Protein AF-A0A0R2B1W2-F1 (afdb_monomer_lite)

Organism: NCBI:txid1423727

Secondary structure (DSSP, 8-state):
---HHHHHHHHHHHHHHHHHHHHHHHHHHHHHHHHHHHHHHHHHHHHHHHHHHHHHS---HHHHHHHHHTTT-TTS-HHHHHHHHHHHHHHHHHHHHTT-HHHHHHHHHHHHHHHHHHHHHTT--HHHHHHHHHHHHTT--EEEETTEEEETT-

pLDDT: mean 89.39, std 12.2, range [46.53, 98.62]

Foldseek 3Di:
DDDPVVVVVVVVVVVVVVVVVVVVVVVVVVVVVVVVVVVVVVVVVVVVVVVVVVVVPPPCLVVLVVVCVVVVLLQDDLVVLVVVLVVLVVQLVVCVVVVPVVSVVVSVVSNVSSQSSSCSNVVHHVVVVVVVVCVVVVPFDADQDPNDTDGPDD

Sequence (154 aa):
MTDPENDWAYQDMSEKIDRITDERNDALNRLDDVHAELIDTRLENDHLKTKLEMSSVINVTPAIKAWAINRKLDTADPSRQLNKLTEEVGELAEGFNKKKPDQIKDSLGDMYVVMTIFAMQLGLDIEDCISVAYEVIKDREGEMVDGAFGKMGD

Radius of gyration: 34.04 Å; chains: 1; bounding box: 59×50×103 Å

Structure (mmCIF, N/CA/C/O backbone):
data_AF-A0A0R2B1W2-F1
#
_entry.id   AF-A0A0R2B1W2-F1
#
loop_
_atom_site.group_PDB
_atom_site.id
_atom_site.type_symbol
_atom_site.label_atom_id
_atom_site.label_alt_id
_atom_site.label_comp_id
_atom_site.label_asym_id
_atom_site.label_entity_id
_atom_site.label_seq_id
_atom_site.pdbx_PDB_ins_code
_atom_site.Cartn_x
_atom_site.Cartn_y
_atom_site.Cartn_z
_atom_site.occupancy
_atom_site.B_iso_or_equiv
_atom_site.auth_seq_id
_atom_site.auth_comp_id
_atom_site.auth_asym_id
_atom_site.auth_atom_id
_atom_site.pdbx_PDB_model_num
ATOM 1 N N . MET A 1 1 ? 25.656 26.244 -85.118 1.00 50.66 1 MET A N 1
ATOM 2 C CA . MET A 1 1 ? 26.943 26.220 -84.400 1.00 50.66 1 MET A CA 1
ATOM 3 C C . MET A 1 1 ? 26.721 27.093 -83.181 1.00 50.66 1 MET A C 1
ATOM 5 O O . MET A 1 1 ? 26.434 28.267 -83.368 1.00 50.66 1 MET A O 1
ATOM 9 N N . THR A 1 2 ? 26.606 26.504 -81.992 1.00 60.09 2 THR A N 1
ATOM 10 C CA . THR A 1 2 ? 26.389 27.257 -80.748 1.00 60.09 2 THR A CA 1
ATOM 11 C C . THR A 1 2 ? 27.647 28.058 -80.423 1.00 60.09 2 THR A C 1
ATOM 13 O O . THR A 1 2 ? 28.752 27.592 -80.693 1.00 60.09 2 THR A O 1
ATOM 16 N N . ASP A 1 3 ? 27.463 29.280 -79.929 1.00 59.56 3 ASP A N 1
ATOM 17 C CA . ASP A 1 3 ? 28.549 30.187 -79.559 1.00 59.56 3 ASP A CA 1
ATOM 18 C C . ASP A 1 3 ? 29.368 29.580 -78.399 1.00 59.56 3 ASP A C 1
ATOM 20 O O . ASP A 1 3 ? 28.787 29.334 -77.335 1.00 59.56 3 ASP A O 1
ATOM 24 N N . PRO A 1 4 ? 30.677 29.313 -78.581 1.00 62.03 4 PRO A N 1
ATOM 25 C CA . PRO A 1 4 ? 31.542 28.768 -77.537 1.00 62.03 4 PRO A CA 1
ATOM 26 C C . PRO A 1 4 ? 31.572 29.625 -76.267 1.00 62.03 4 PRO A C 1
ATOM 28 O O . PRO A 1 4 ? 31.814 29.087 -75.189 1.00 62.03 4 PRO A O 1
ATOM 31 N N . GLU A 1 5 ? 31.304 30.935 -76.370 1.00 60.09 5 GLU A N 1
ATOM 32 C CA . GLU A 1 5 ? 31.254 31.826 -75.208 1.00 60.09 5 GLU A CA 1
ATOM 33 C C . GLU A 1 5 ? 30.015 31.616 -74.319 1.00 60.09 5 GLU A C 1
ATOM 35 O O . GLU A 1 5 ? 30.025 31.967 -73.144 1.00 60.09 5 GLU A O 1
ATOM 40 N N . ASN A 1 6 ? 28.945 31.011 -74.835 1.00 60.62 6 ASN A N 1
ATOM 41 C CA . ASN A 1 6 ? 27.766 30.721 -74.019 1.00 60.62 6 ASN A CA 1
ATOM 42 C C . ASN A 1 6 ? 27.959 29.418 -73.221 1.00 60.62 6 ASN A C 1
ATOM 44 O O . ASN A 1 6 ? 27.513 29.315 -72.084 1.00 60.62 6 ASN A O 1
ATOM 48 N N . ASP A 1 7 ? 28.668 28.439 -73.790 1.00 68.00 7 ASP A N 1
ATOM 49 C CA . ASP A 1 7 ? 28.829 27.085 -73.236 1.00 68.00 7 ASP A CA 1
ATOM 50 C C . ASP A 1 7 ? 29.651 27.062 -71.930 1.00 68.00 7 ASP A C 1
ATOM 52 O O . ASP A 1 7 ? 29.269 26.401 -70.964 1.00 68.00 7 ASP A O 1
ATOM 56 N N . TRP A 1 8 ? 30.725 27.862 -71.837 1.00 71.44 8 TRP A N 1
ATOM 57 C CA . TRP A 1 8 ? 31.530 27.962 -70.606 1.00 71.44 8 TRP A CA 1
ATOM 58 C C . TRP A 1 8 ? 30.781 28.659 -69.465 1.00 71.44 8 TRP A C 1
ATOM 60 O O . TRP A 1 8 ? 30.937 28.283 -68.304 1.00 71.44 8 TRP A O 1
ATOM 70 N N . ALA A 1 9 ? 29.945 29.653 -69.780 1.00 74.44 9 ALA A N 1
ATOM 71 C CA . ALA A 1 9 ? 29.149 30.362 -68.784 1.00 74.44 9 ALA A CA 1
ATOM 72 C C . ALA A 1 9 ? 28.05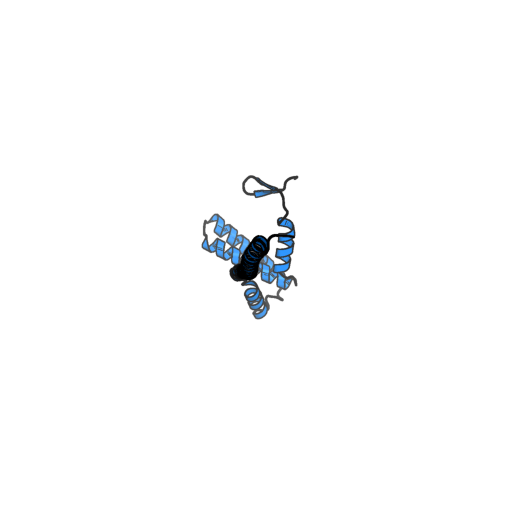3 29.454 -68.198 1.00 74.44 9 ALA A C 1
ATOM 74 O O . ALA A 1 9 ? 27.782 29.509 -66.997 1.00 74.44 9 ALA A O 1
ATOM 75 N N . TYR A 1 10 ? 27.461 28.574 -69.019 1.00 77.62 10 TYR A N 1
ATOM 76 C CA . TYR A 1 10 ? 26.548 27.533 -68.540 1.00 77.62 10 TYR A CA 1
ATOM 77 C C . TYR A 1 10 ? 27.262 26.484 -67.677 1.00 77.62 10 TYR A C 1
ATOM 79 O O . TYR A 1 10 ? 26.710 26.090 -66.650 1.00 77.62 10 TYR A O 1
ATOM 87 N N . GLN A 1 11 ? 28.478 26.066 -68.041 1.00 80.00 11 GLN A N 1
ATOM 88 C CA . GLN A 1 11 ? 29.271 25.123 -67.240 1.00 80.00 11 GLN A CA 1
ATOM 89 C C . GLN A 1 11 ? 29.660 25.707 -65.871 1.00 80.00 11 GLN A C 1
ATOM 91 O O . GLN A 1 11 ? 29.395 25.071 -64.854 1.00 80.00 11 GLN A O 1
ATOM 96 N N . ASP A 1 12 ? 30.171 26.943 -65.816 1.00 86.56 12 ASP A N 1
ATOM 97 C CA . ASP A 1 12 ? 30.508 27.631 -64.554 1.00 86.56 12 ASP A CA 1
ATOM 98 C C . ASP A 1 12 ? 29.274 27.830 -63.654 1.00 86.56 12 ASP A C 1
ATOM 100 O O . ASP A 1 12 ? 29.340 27.675 -62.431 1.00 86.56 12 ASP A O 1
ATOM 104 N N . MET A 1 13 ? 28.114 28.137 -64.245 1.00 88.69 13 MET A N 1
ATOM 105 C CA . MET A 1 13 ? 26.862 28.235 -63.492 1.00 88.69 13 MET A CA 1
ATOM 106 C C . MET A 1 13 ? 26.403 26.870 -62.960 1.00 88.69 13 MET A C 1
ATOM 108 O O . MET A 1 13 ? 25.957 26.788 -61.816 1.00 88.69 13 MET A O 1
ATOM 112 N N . SER A 1 14 ? 26.528 25.805 -63.759 1.00 87.94 14 SER A N 1
ATOM 113 C CA . SER A 1 14 ? 26.194 24.439 -63.341 1.00 87.94 14 SER A CA 1
ATOM 114 C C . SER A 1 14 ? 27.058 23.993 -62.162 1.00 87.94 14 SER A C 1
ATOM 116 O O . SER A 1 14 ? 26.517 23.556 -61.152 1.00 87.94 14 SER A O 1
ATOM 118 N N . GLU A 1 15 ? 28.376 24.206 -62.223 1.00 92.19 15 GLU A N 1
ATOM 119 C CA . GLU A 1 15 ? 29.295 23.863 -61.127 1.00 92.19 15 GLU A CA 1
ATOM 120 C C . GLU A 1 15 ? 28.969 24.620 -59.829 1.00 92.19 15 GLU A C 1
ATOM 122 O O . GLU A 1 15 ? 29.060 24.068 -58.729 1.00 92.19 15 GLU A O 1
ATOM 127 N N . LYS A 1 16 ? 28.543 25.888 -59.927 1.00 93.81 16 LYS A N 1
ATOM 128 C CA . LYS A 1 16 ? 28.079 26.660 -58.761 1.00 93.81 16 LYS A CA 1
ATOM 129 C C . LYS A 1 16 ? 26.800 26.081 -58.159 1.00 93.81 16 LYS A C 1
ATOM 131 O O . LYS A 1 16 ? 26.689 26.047 -56.934 1.00 93.81 16 LYS A O 1
ATOM 136 N N . ILE A 1 17 ? 25.849 25.649 -58.989 1.00 92.50 17 ILE A N 1
ATOM 137 C CA . ILE A 1 17 ? 24.600 25.016 -58.538 1.00 92.50 17 ILE A CA 1
ATOM 138 C C . ILE A 1 17 ? 24.889 23.675 -57.862 1.00 92.50 17 ILE A C 1
ATOM 140 O O . ILE A 1 17 ? 24.325 23.413 -56.798 1.00 92.50 17 ILE A O 1
ATOM 144 N N . ASP A 1 18 ? 25.779 22.864 -58.431 1.00 94.12 18 ASP A N 1
ATOM 145 C CA . ASP A 1 18 ? 26.167 21.572 -57.862 1.00 94.12 18 ASP A CA 1
ATOM 146 C C . ASP A 1 18 ? 26.823 21.766 -56.493 1.00 94.12 18 ASP A C 1
ATOM 148 O O . ASP A 1 18 ? 26.372 21.178 -55.513 1.00 94.12 18 ASP A O 1
ATOM 152 N N . ARG A 1 19 ? 27.768 22.710 -56.368 1.00 94.69 19 ARG A N 1
ATOM 153 C CA . ARG A 1 19 ? 28.390 23.030 -55.073 1.00 94.69 19 ARG A CA 1
ATOM 154 C C . ARG A 1 19 ? 27.370 23.476 -54.022 1.00 94.69 19 ARG A C 1
ATOM 156 O O . ARG A 1 19 ? 27.428 23.021 -52.886 1.00 94.69 19 ARG A O 1
ATOM 163 N N . ILE A 1 20 ? 26.426 24.347 -54.388 1.00 95.31 20 ILE A N 1
ATOM 164 C CA . ILE A 1 20 ? 25.354 24.784 -53.472 1.00 95.31 20 ILE A CA 1
ATOM 165 C C . ILE A 1 20 ? 24.464 23.599 -53.073 1.00 95.31 20 ILE A C 1
ATOM 167 O O . ILE A 1 20 ? 24.010 23.508 -51.932 1.00 95.31 20 ILE A O 1
ATOM 171 N N . THR A 1 21 ? 24.194 22.695 -54.011 1.00 94.38 21 THR A N 1
ATOM 172 C CA . THR A 1 21 ? 23.372 21.505 -53.779 1.00 94.38 21 THR A CA 1
ATOM 173 C C . THR A 1 21 ? 24.068 20.533 -52.831 1.00 94.38 21 THR A C 1
ATOM 175 O O . THR A 1 21 ? 23.421 20.031 -51.911 1.00 94.38 21 THR A O 1
ATOM 178 N N . ASP A 1 22 ? 25.372 20.330 -53.000 1.00 96.00 22 ASP A N 1
ATOM 179 C CA . ASP A 1 22 ? 26.200 19.505 -52.121 1.00 96.00 22 ASP A CA 1
ATOM 180 C C . ASP A 1 22 ? 26.286 20.107 -50.715 1.00 96.00 22 ASP A C 1
ATOM 182 O O . ASP A 1 22 ? 25.993 19.420 -49.740 1.00 96.00 22 ASP A O 1
ATOM 186 N N . GLU A 1 23 ? 26.560 21.412 -50.597 1.00 96.6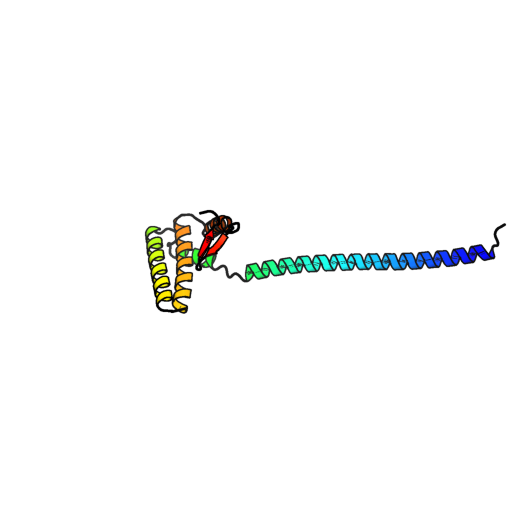9 23 GLU A N 1
ATOM 187 C CA . GLU A 1 23 ? 26.573 22.124 -49.310 1.00 96.69 23 GLU A CA 1
ATOM 188 C C . GLU A 1 23 ? 25.226 22.009 -48.578 1.00 96.69 23 GLU A C 1
ATOM 190 O O . GLU A 1 23 ? 25.182 21.790 -47.363 1.00 96.69 23 GLU A O 1
ATOM 195 N N . ARG A 1 24 ? 24.110 22.116 -49.312 1.00 97.06 24 ARG A N 1
ATOM 196 C CA . ARG A 1 24 ? 22.764 21.918 -48.761 1.00 97.06 24 ARG A CA 1
ATOM 197 C C . ARG A 1 24 ? 22.563 20.481 -48.282 1.00 97.06 24 ARG A C 1
ATOM 199 O O . ARG A 1 24 ? 22.009 20.287 -47.204 1.00 97.06 24 ARG A O 1
ATOM 206 N N . ASN A 1 25 ? 22.955 19.484 -49.074 1.00 95.69 25 ASN A N 1
ATOM 207 C CA . ASN A 1 25 ? 22.774 18.076 -48.717 1.00 95.69 25 ASN A CA 1
ATOM 208 C C . ASN A 1 25 ? 23.620 17.698 -47.493 1.00 95.69 25 ASN A C 1
ATOM 210 O O . ASN A 1 25 ? 23.114 17.044 -46.585 1.00 95.69 25 ASN A O 1
ATOM 214 N N . ASP A 1 26 ? 24.856 18.188 -47.411 1.00 96.75 26 ASP A N 1
ATOM 215 C CA . ASP A 1 26 ? 25.709 18.036 -46.231 1.00 96.75 26 ASP A CA 1
ATOM 216 C C . ASP A 1 26 ? 25.081 18.673 -44.987 1.00 96.75 26 ASP A C 1
ATOM 218 O O . ASP A 1 26 ? 25.113 18.092 -43.901 1.00 96.75 26 ASP A O 1
ATOM 222 N N . ALA A 1 27 ? 24.485 19.861 -45.130 1.00 95.94 27 ALA A N 1
ATOM 223 C CA . ALA A 1 27 ? 23.781 20.517 -44.034 1.00 95.94 27 ALA A CA 1
ATOM 224 C C . ALA A 1 27 ? 22.542 19.727 -43.579 1.00 95.94 27 ALA A C 1
ATOM 226 O O . ALA A 1 27 ? 22.291 19.646 -42.377 1.00 95.94 27 ALA A O 1
ATOM 227 N N . LEU A 1 28 ? 21.792 19.128 -44.511 1.00 94.94 28 LEU A N 1
ATOM 228 C CA . LEU A 1 28 ? 20.639 18.279 -44.197 1.00 94.94 28 LEU A CA 1
ATOM 229 C C . LEU A 1 28 ? 21.056 17.001 -43.464 1.00 94.94 28 LEU A C 1
ATOM 231 O O . LEU A 1 28 ? 20.475 16.699 -42.429 1.00 94.94 28 LEU A O 1
ATOM 235 N N . ASN A 1 29 ? 22.110 16.320 -43.918 1.00 95.38 29 ASN A N 1
ATOM 236 C CA . ASN A 1 29 ? 22.618 15.122 -43.242 1.00 95.38 29 ASN A CA 1
ATOM 237 C C . ASN A 1 29 ? 23.037 15.427 -41.796 1.00 95.38 29 ASN A C 1
ATOM 239 O O . ASN A 1 29 ? 22.673 14.706 -40.873 1.00 95.38 29 ASN A O 1
ATOM 243 N N . ARG A 1 30 ? 23.730 16.552 -41.575 1.00 96.56 30 ARG A N 1
ATOM 244 C CA . ARG A 1 30 ? 24.092 16.994 -40.216 1.00 96.56 30 ARG A CA 1
ATOM 245 C C . ARG A 1 30 ? 22.864 17.293 -39.356 1.00 96.56 30 ARG A C 1
ATOM 247 O O . ARG A 1 30 ? 22.902 17.070 -38.151 1.00 96.56 30 ARG A O 1
ATOM 254 N N . LEU A 1 31 ? 21.798 17.834 -39.948 1.00 95.12 31 LEU A N 1
ATOM 255 C CA . LEU A 1 31 ? 20.551 18.096 -39.231 1.00 95.12 31 LEU A CA 1
ATOM 256 C C . LEU A 1 31 ? 19.861 16.789 -38.822 1.00 95.12 31 LEU A C 1
ATOM 258 O O . LEU A 1 31 ? 19.370 16.703 -37.697 1.00 95.12 31 LEU A O 1
ATOM 262 N N . ASP A 1 32 ? 19.857 15.787 -39.700 1.00 95.25 32 ASP A N 1
ATOM 263 C CA . ASP A 1 32 ? 19.299 14.464 -39.414 1.00 95.25 32 ASP A CA 1
ATOM 264 C C . ASP A 1 32 ? 20.063 13.763 -38.281 1.00 95.25 32 ASP A C 1
ATOM 266 O O . ASP A 1 32 ? 19.435 13.227 -37.365 1.00 95.25 32 ASP A O 1
ATOM 270 N N . ASP A 1 33 ? 21.397 13.850 -38.278 1.00 95.50 33 ASP A N 1
ATOM 271 C CA . ASP A 1 33 ? 22.239 13.310 -37.202 1.00 95.50 33 ASP A CA 1
ATOM 272 C C . ASP A 1 33 ? 21.912 13.962 -35.847 1.00 95.50 33 ASP A C 1
ATOM 274 O O . ASP A 1 33 ? 21.681 13.272 -34.851 1.00 95.50 33 ASP A O 1
ATOM 278 N N . VAL A 1 34 ? 21.813 15.297 -35.811 1.00 95.62 34 VAL A N 1
ATOM 279 C CA . VAL A 1 34 ? 21.442 16.042 -34.593 1.00 95.62 34 VAL A CA 1
ATOM 280 C C . VAL A 1 34 ? 20.026 15.687 -34.137 1.00 95.62 34 VAL A C 1
ATOM 282 O O . VAL A 1 34 ? 19.760 15.581 -32.939 1.00 95.62 34 VAL A O 1
ATOM 285 N N . HIS A 1 35 ? 19.096 15.498 -35.073 1.00 95.88 35 HIS A N 1
ATOM 286 C CA . HIS A 1 35 ? 17.727 15.118 -34.744 1.00 95.88 35 HIS A CA 1
ATOM 287 C C . HIS A 1 35 ? 17.658 13.708 -34.144 1.00 95.88 35 HIS A C 1
ATOM 289 O O . HIS A 1 35 ? 16.931 13.498 -33.171 1.00 95.88 35 HIS A O 1
ATOM 295 N N . ALA A 1 36 ? 18.443 12.761 -34.663 1.00 93.44 36 ALA A N 1
ATOM 296 C CA . ALA A 1 36 ? 18.554 11.420 -34.098 1.00 93.44 36 ALA A CA 1
ATOM 297 C C . ALA A 1 36 ? 19.116 11.449 -32.665 1.00 93.44 36 ALA A C 1
ATOM 299 O O . ALA A 1 36 ? 18.540 10.826 -31.772 1.00 93.44 36 ALA A O 1
ATOM 300 N N . GLU A 1 37 ? 20.172 12.231 -32.422 1.00 95.56 37 GLU A N 1
ATOM 301 C CA . GLU A 1 37 ? 20.763 12.406 -31.087 1.00 95.56 37 GLU A CA 1
ATOM 302 C C . GLU A 1 37 ? 19.777 13.051 -30.094 1.00 95.56 37 GLU A C 1
ATOM 304 O O . GLU A 1 37 ? 19.667 12.626 -28.938 1.00 95.56 37 GLU A O 1
ATOM 309 N N . LEU A 1 38 ? 18.997 14.041 -30.544 1.00 93.31 38 LEU A N 1
ATOM 310 C CA . LEU A 1 38 ? 17.964 14.687 -29.730 1.00 93.31 38 LEU A CA 1
ATOM 311 C C . LEU A 1 38 ? 16.849 13.705 -29.334 1.00 93.31 38 LEU A C 1
ATOM 313 O O . LEU A 1 38 ? 16.377 13.736 -28.194 1.00 93.31 38 LEU A O 1
ATOM 317 N N . ILE A 1 39 ? 16.421 12.844 -30.263 1.00 93.31 39 ILE A N 1
ATOM 318 C CA . ILE A 1 39 ? 15.419 11.806 -29.993 1.00 93.31 39 ILE A CA 1
ATOM 319 C C . ILE A 1 39 ? 15.947 10.819 -28.951 1.00 93.31 39 ILE A C 1
ATOM 321 O O . ILE A 1 39 ? 15.245 10.555 -27.975 1.00 93.31 39 ILE A O 1
ATOM 325 N N . ASP A 1 40 ? 17.171 10.315 -29.119 1.00 93.38 40 ASP A N 1
ATOM 326 C CA . ASP A 1 40 ? 17.773 9.344 -28.196 1.00 93.38 40 ASP A CA 1
ATOM 327 C C . ASP A 1 40 ? 17.911 9.926 -26.782 1.00 93.38 40 ASP A C 1
ATOM 329 O O . ASP A 1 40 ? 17.411 9.365 -25.804 1.00 93.38 40 ASP A O 1
ATOM 333 N N . THR A 1 41 ? 18.434 11.152 -26.695 1.00 92.88 41 THR A N 1
ATOM 334 C CA . THR A 1 41 ? 18.527 11.907 -25.438 1.00 92.88 41 THR A CA 1
ATOM 335 C C . THR A 1 41 ? 17.158 12.072 -24.777 1.00 92.88 41 THR A C 1
ATOM 337 O O . THR A 1 41 ? 17.025 11.992 -23.552 1.00 92.88 41 THR A O 1
ATOM 340 N N . ARG A 1 42 ? 16.102 12.331 -25.557 1.00 93.56 42 ARG A N 1
ATOM 341 C CA . ARG A 1 42 ? 14.750 12.483 -25.013 1.00 93.56 42 ARG A CA 1
ATOM 342 C C . ARG A 1 42 ? 14.197 11.163 -24.480 1.00 93.56 42 ARG A C 1
ATOM 344 O O . ARG A 1 42 ? 13.620 11.165 -23.394 1.00 93.56 42 ARG A O 1
ATOM 351 N N . LEU A 1 43 ? 14.404 10.060 -25.197 1.00 91.88 43 LEU A N 1
ATOM 352 C CA . LEU A 1 43 ? 13.989 8.726 -24.759 1.00 91.88 43 LEU A CA 1
ATOM 353 C C . LEU A 1 43 ? 14.688 8.317 -23.458 1.00 91.88 43 LEU A C 1
ATOM 355 O O . LEU A 1 43 ? 14.036 7.816 -22.538 1.00 91.88 43 LEU A O 1
ATOM 359 N N . GLU A 1 44 ? 15.990 8.581 -23.342 1.00 92.94 44 GLU A N 1
ATOM 360 C CA . GLU A 1 44 ? 16.743 8.300 -22.120 1.00 92.94 44 GLU A CA 1
ATOM 361 C C . GLU A 1 44 ? 16.229 9.133 -20.936 1.00 92.94 44 GLU A C 1
ATOM 363 O O . GLU A 1 44 ? 15.987 8.598 -19.850 1.00 92.94 44 GLU A O 1
ATOM 368 N N . ASN A 1 45 ? 15.970 10.426 -21.149 1.00 89.88 45 ASN A N 1
ATOM 369 C CA . ASN A 1 45 ? 15.405 11.297 -20.118 1.00 89.88 45 ASN A CA 1
ATOM 370 C C . ASN A 1 45 ? 14.002 10.855 -19.668 1.00 89.88 45 ASN A C 1
ATOM 372 O O . ASN A 1 45 ? 13.722 10.862 -18.467 1.00 89.88 45 ASN A O 1
ATOM 376 N N . ASP A 1 46 ? 13.132 10.432 -20.590 1.00 91.25 46 ASP A N 1
ATOM 377 C CA . ASP A 1 46 ? 11.795 9.920 -20.257 1.00 91.25 46 ASP A CA 1
ATOM 378 C C . ASP A 1 46 ? 11.882 8.612 -19.443 1.00 91.25 46 ASP A C 1
ATOM 380 O O . ASP A 1 46 ? 11.149 8.425 -18.460 1.00 91.25 46 ASP A O 1
ATOM 384 N N . HIS A 1 47 ? 12.834 7.731 -19.775 1.00 85.00 47 HIS A N 1
ATOM 385 C CA . HIS A 1 47 ? 13.099 6.522 -18.994 1.00 85.00 47 HIS A CA 1
ATOM 386 C C . HIS A 1 47 ? 13.619 6.847 -17.586 1.00 85.00 47 HIS A C 1
ATOM 388 O O . HIS A 1 47 ? 13.124 6.300 -16.595 1.00 85.00 47 HIS A O 1
ATOM 394 N N . LEU A 1 48 ? 14.580 7.768 -17.474 1.00 82.44 48 LEU A N 1
ATOM 395 C CA . LEU A 1 48 ? 15.123 8.218 -16.192 1.00 82.44 48 LEU A CA 1
ATOM 396 C C . LEU A 1 48 ? 14.050 8.868 -15.321 1.00 82.44 48 LEU A C 1
ATOM 398 O O . LEU A 1 48 ? 14.006 8.600 -14.121 1.00 82.44 48 LEU A O 1
ATOM 402 N N . LYS A 1 49 ? 13.153 9.661 -15.913 1.00 81.50 49 LYS A N 1
ATOM 403 C CA . LYS A 1 49 ? 12.018 10.259 -15.207 1.00 81.50 49 LYS A CA 1
ATOM 404 C C . LYS A 1 49 ? 11.079 9.189 -14.652 1.00 81.50 49 LYS A C 1
ATOM 406 O O . LYS A 1 49 ? 10.769 9.218 -13.466 1.00 81.50 49 LYS A O 1
ATOM 411 N N . THR A 1 50 ? 10.711 8.203 -15.470 1.00 76.81 50 THR A N 1
ATOM 412 C CA . THR A 1 50 ? 9.869 7.071 -15.043 1.00 76.81 50 THR A CA 1
ATOM 413 C C . THR A 1 50 ? 10.529 6.283 -13.908 1.00 76.81 50 THR A C 1
ATOM 415 O O . THR A 1 50 ? 9.895 5.943 -12.910 1.00 76.81 50 THR A O 1
ATOM 418 N N . LYS A 1 51 ? 11.837 6.023 -14.019 1.00 76.81 51 LYS A N 1
ATOM 419 C CA . LYS A 1 51 ? 12.616 5.338 -12.982 1.00 76.81 51 LYS A CA 1
ATOM 420 C C . LYS A 1 51 ? 12.711 6.161 -11.698 1.00 76.81 51 LYS A C 1
ATOM 422 O O . LYS A 1 51 ? 12.630 5.588 -10.615 1.00 76.81 51 LYS A O 1
ATOM 427 N N . LEU A 1 52 ? 12.864 7.480 -11.807 1.00 71.50 52 LEU A N 1
ATOM 428 C CA . LEU A 1 52 ? 12.897 8.394 -10.669 1.00 71.50 52 LEU A CA 1
ATOM 429 C C . LEU A 1 52 ? 11.547 8.412 -9.947 1.00 71.50 52 LEU A C 1
ATOM 431 O O . LEU A 1 52 ? 11.524 8.255 -8.729 1.00 71.50 52 LEU A O 1
ATOM 435 N N . GLU A 1 53 ? 10.442 8.513 -10.685 1.00 74.00 53 GLU A N 1
ATOM 436 C CA . GLU A 1 53 ? 9.082 8.432 -10.139 1.00 74.00 53 GLU A CA 1
ATOM 437 C C . GLU A 1 53 ? 8.857 7.092 -9.421 1.00 74.00 53 GLU A C 1
ATOM 439 O O . GLU A 1 53 ? 8.449 7.085 -8.259 1.00 74.00 53 GLU A O 1
ATOM 444 N N . MET A 1 54 ? 9.252 5.972 -10.034 1.00 65.75 54 MET A N 1
ATOM 445 C CA . MET A 1 54 ? 9.193 4.641 -9.413 1.00 65.75 54 MET A CA 1
ATOM 446 C C . MET A 1 54 ? 10.079 4.527 -8.160 1.00 65.75 54 MET A C 1
ATOM 448 O O . MET A 1 54 ? 9.686 3.911 -7.175 1.00 65.75 54 MET A O 1
ATOM 452 N N . SER A 1 55 ? 11.268 5.138 -8.171 1.00 60.91 55 SER A N 1
ATOM 453 C CA . SER A 1 55 ? 12.193 5.136 -7.027 1.00 60.91 55 SER A CA 1
ATOM 454 C C . SER A 1 55 ? 11.766 6.070 -5.892 1.00 60.91 55 SER A C 1
ATOM 456 O O . SER A 1 55 ? 12.165 5.868 -4.747 1.00 60.91 55 SER A O 1
ATOM 458 N N . SER A 1 56 ? 10.960 7.091 -6.202 1.00 59.19 56 SER A N 1
ATOM 459 C CA . SER A 1 56 ? 10.438 8.047 -5.222 1.00 59.19 56 SER A CA 1
ATOM 460 C C . SER A 1 56 ? 9.372 7.426 -4.316 1.00 59.19 56 SER A C 1
ATOM 462 O O . SER A 1 56 ? 9.159 7.893 -3.196 1.00 59.19 56 SER A O 1
ATOM 464 N N . VAL A 1 57 ? 8.761 6.321 -4.757 1.00 59.81 57 VAL A N 1
ATOM 465 C CA . VAL A 1 57 ? 7.913 5.476 -3.922 1.00 59.81 57 VAL A CA 1
ATOM 466 C C . VAL A 1 57 ? 8.823 4.592 -3.074 1.00 59.81 57 VAL A C 1
ATOM 468 O O . VAL A 1 57 ? 9.341 3.575 -3.532 1.00 59.81 57 VAL A O 1
ATOM 471 N N . ILE A 1 58 ? 9.031 4.967 -1.810 1.00 64.06 58 ILE A N 1
ATOM 472 C CA . ILE A 1 58 ? 9.689 4.080 -0.846 1.00 64.06 58 ILE A CA 1
ATOM 473 C C . ILE A 1 58 ? 8.781 2.858 -0.650 1.00 64.06 58 ILE A C 1
ATOM 475 O O . ILE A 1 58 ? 7.820 2.900 0.117 1.00 64.06 58 ILE A O 1
ATOM 479 N N . ASN A 1 59 ? 9.088 1.758 -1.337 1.00 79.69 59 ASN A N 1
ATOM 480 C CA . ASN A 1 59 ? 8.399 0.492 -1.137 1.00 79.69 59 ASN A CA 1
ATOM 481 C C . ASN A 1 59 ? 8.959 -0.210 0.114 1.00 79.69 59 ASN A C 1
ATOM 483 O O . ASN A 1 59 ? 9.958 -0.928 0.054 1.00 79.69 59 ASN A O 1
ATOM 487 N N . VAL A 1 60 ? 8.324 0.027 1.265 1.00 90.81 60 VAL A N 1
ATOM 488 C CA . VAL A 1 60 ? 8.667 -0.614 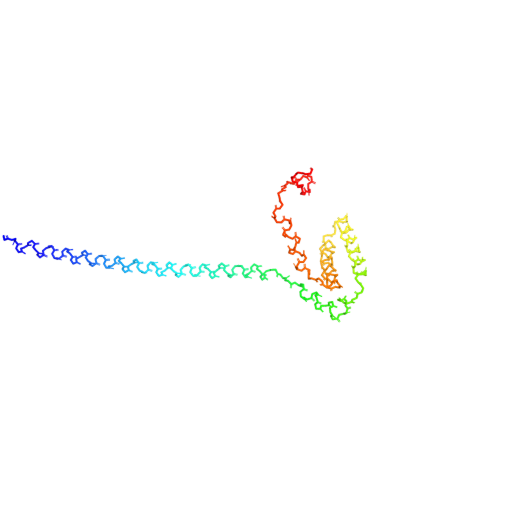2.550 1.00 90.81 60 VAL A CA 1
ATOM 489 C C . VAL A 1 60 ? 8.073 -2.018 2.708 1.00 90.81 60 VAL A C 1
ATOM 491 O O . VAL A 1 60 ? 8.406 -2.724 3.660 1.00 90.81 60 VAL A O 1
ATOM 494 N N . THR A 1 61 ? 7.225 -2.462 1.782 1.00 94.50 61 THR A N 1
ATOM 495 C CA . THR A 1 61 ? 6.494 -3.735 1.864 1.00 94.50 61 THR A CA 1
ATOM 496 C C . THR A 1 61 ? 7.412 -4.956 1.959 1.00 94.50 61 THR A C 1
ATOM 498 O O . THR A 1 61 ? 7.173 -5.795 2.831 1.00 94.50 61 THR A O 1
ATOM 501 N N . PRO A 1 62 ? 8.530 -5.052 1.206 1.00 95.69 62 PRO A N 1
ATOM 502 C CA . PRO A 1 62 ? 9.505 -6.124 1.403 1.00 95.69 62 PRO A CA 1
ATOM 503 C C . PRO A 1 62 ? 10.091 -6.159 2.822 1.00 95.69 62 PRO A C 1
ATOM 505 O O . PRO A 1 62 ? 10.314 -7.238 3.374 1.00 95.69 62 PRO A O 1
ATOM 508 N N . ALA A 1 63 ? 10.308 -4.995 3.443 1.00 96.31 63 ALA A N 1
ATOM 509 C CA . ALA A 1 63 ? 10.820 -4.913 4.809 1.00 96.31 63 ALA A CA 1
ATOM 510 C C . ALA A 1 63 ? 9.773 -5.371 5.839 1.00 96.31 63 ALA A C 1
ATOM 512 O O . ALA A 1 63 ? 10.124 -6.076 6.785 1.00 96.31 63 ALA A O 1
ATOM 513 N N . ILE A 1 64 ? 8.492 -5.045 5.628 1.00 97.38 64 ILE A N 1
ATOM 514 C CA . ILE A 1 64 ? 7.372 -5.540 6.447 1.00 97.38 64 ILE A CA 1
ATOM 515 C C . ILE A 1 64 ? 7.275 -7.069 6.346 1.00 97.38 64 ILE A C 1
ATOM 517 O O . ILE A 1 64 ? 7.260 -7.755 7.371 1.00 97.38 64 ILE A O 1
ATOM 521 N N . LYS A 1 65 ? 7.292 -7.612 5.119 1.00 97.81 65 LYS A N 1
ATOM 522 C CA . LYS A 1 65 ? 7.269 -9.061 4.859 1.00 97.81 65 LYS A CA 1
ATOM 523 C C . LYS A 1 65 ? 8.427 -9.765 5.583 1.00 97.81 65 LYS A C 1
ATOM 525 O O . LYS A 1 65 ? 8.213 -10.727 6.321 1.00 97.81 65 LYS A O 1
ATOM 530 N N . ALA A 1 66 ? 9.647 -9.237 5.463 1.00 98.00 66 ALA A N 1
ATOM 531 C CA . ALA A 1 66 ? 10.816 -9.770 6.165 1.00 98.00 66 ALA A CA 1
ATOM 532 C C . ALA A 1 66 ? 10.674 -9.696 7.699 1.00 98.00 66 ALA A C 1
ATOM 534 O O . ALA A 1 66 ? 11.007 -10.652 8.404 1.00 98.00 66 ALA A O 1
ATOM 535 N N . TRP A 1 67 ? 10.158 -8.585 8.235 1.00 98.19 67 TRP A N 1
ATOM 536 C CA . TRP A 1 67 ? 9.927 -8.411 9.671 1.00 98.19 67 TRP A CA 1
ATOM 537 C C . TRP A 1 67 ? 8.943 -9.447 10.233 1.00 98.19 67 TRP A C 1
ATOM 539 O O . TRP A 1 67 ? 9.186 -9.973 11.327 1.00 98.19 67 TRP A O 1
ATOM 549 N N . ALA A 1 68 ? 7.888 -9.768 9.476 1.00 98.25 68 ALA A N 1
ATOM 550 C CA . ALA A 1 68 ? 6.874 -10.755 9.835 1.00 98.25 68 ALA A CA 1
ATOM 551 C C . ALA A 1 68 ? 7.420 -12.192 9.811 1.00 98.25 68 ALA A C 1
ATOM 553 O O . ALA A 1 68 ? 7.249 -12.922 10.790 1.00 98.25 68 ALA A O 1
ATOM 554 N N . ILE A 1 69 ? 8.158 -12.565 8.756 1.00 98.31 69 ILE A N 1
ATOM 555 C CA . ILE A 1 69 ? 8.814 -13.883 8.624 1.00 98.31 69 ILE A CA 1
ATOM 556 C C . ILE A 1 69 ? 9.790 -14.127 9.777 1.00 98.31 69 ILE A C 1
ATOM 558 O O . ILE A 1 69 ? 9.788 -15.189 10.407 1.00 98.31 69 ILE A O 1
ATOM 562 N N . ASN A 1 70 ? 10.601 -13.118 10.106 1.00 98.50 70 ASN A N 1
ATOM 563 C CA . ASN A 1 70 ? 11.575 -13.200 11.196 1.00 98.50 70 ASN A CA 1
ATOM 564 C C . ASN A 1 70 ? 10.923 -13.455 12.565 1.00 98.50 70 ASN A C 1
ATOM 566 O O . ASN A 1 70 ? 11.588 -13.934 13.481 1.00 98.50 70 ASN A O 1
ATOM 570 N N . ARG A 1 71 ? 9.627 -13.157 12.708 1.00 98.00 71 ARG A N 1
ATOM 571 C CA . ARG A 1 71 ? 8.843 -13.341 13.937 1.00 98.00 71 ARG A CA 1
ATOM 572 C C . ARG A 1 71 ? 7.849 -14.496 13.863 1.00 98.00 71 ARG A C 1
ATOM 574 O O . ARG A 1 71 ? 7.101 -14.683 14.817 1.00 98.00 71 ARG A O 1
ATOM 581 N N . LYS A 1 72 ? 7.847 -15.269 12.769 1.00 97.62 72 LYS A N 1
ATOM 582 C CA . LYS A 1 72 ? 6.865 -16.337 12.510 1.00 97.62 72 LYS A CA 1
ATOM 583 C C . LYS A 1 72 ? 5.418 -15.845 12.537 1.00 97.62 72 LYS A C 1
ATOM 585 O O . LYS A 1 72 ? 4.504 -16.600 12.855 1.00 97.62 72 LYS A O 1
ATOM 590 N N . LEU A 1 73 ? 5.213 -14.566 12.229 1.00 97.19 73 LEU A N 1
ATOM 591 C CA . LEU A 1 73 ? 3.882 -13.979 12.176 1.00 97.19 73 LEU A CA 1
ATOM 592 C C . LEU A 1 73 ? 3.203 -14.281 10.836 1.00 97.19 73 LEU A C 1
ATOM 594 O O . LEU A 1 73 ? 1.990 -14.425 10.792 1.00 97.19 73 LEU A O 1
ATOM 598 N N . ASP A 1 74 ? 3.990 -14.475 9.779 1.00 97.50 74 ASP A N 1
ATOM 599 C CA . ASP A 1 74 ? 3.568 -14.903 8.441 1.00 97.50 74 ASP A CA 1
ATOM 600 C C . ASP A 1 74 ? 2.809 -16.241 8.419 1.00 97.50 74 ASP A C 1
ATOM 602 O O . ASP A 1 74 ? 2.014 -16.480 7.522 1.00 97.50 74 ASP A O 1
ATOM 606 N N . THR A 1 75 ? 3.036 -17.101 9.413 1.00 95.94 75 THR A N 1
ATOM 607 C CA . THR A 1 75 ? 2.418 -18.437 9.529 1.00 95.94 75 THR A CA 1
ATOM 608 C C . THR A 1 75 ? 1.496 -18.573 10.744 1.00 95.94 75 THR A C 1
ATOM 610 O O . THR A 1 75 ? 1.026 -19.670 11.052 1.00 95.94 75 THR A O 1
ATOM 613 N N . ALA A 1 76 ? 1.247 -17.475 11.462 1.00 96.31 76 ALA A N 1
ATOM 614 C CA . ALA A 1 76 ? 0.358 -17.458 12.617 1.00 96.31 76 ALA A CA 1
ATOM 615 C C . ALA A 1 76 ? -1.126 -17.500 12.206 1.00 96.31 76 ALA A C 1
ATOM 617 O O . ALA A 1 76 ? -1.469 -17.338 11.039 1.00 96.31 76 ALA A O 1
ATOM 618 N N . ASP A 1 77 ? -2.013 -17.701 13.187 1.00 96.81 77 ASP A N 1
ATOM 619 C CA . ASP A 1 77 ? -3.467 -17.697 12.984 1.00 96.81 77 ASP A CA 1
ATOM 620 C C . ASP A 1 77 ? -3.956 -16.341 12.421 1.00 96.81 77 ASP A C 1
ATOM 622 O O . ASP A 1 77 ? -3.877 -15.331 13.138 1.00 96.81 77 ASP A O 1
ATOM 626 N N . PRO A 1 78 ? -4.518 -16.313 11.194 1.00 97.19 78 PRO A N 1
ATOM 627 C CA . PRO A 1 78 ? -5.011 -15.090 10.562 1.00 97.19 78 PRO A CA 1
ATOM 628 C C . PRO A 1 78 ? -6.088 -14.364 11.374 1.00 97.19 78 PRO A C 1
ATOM 630 O O . PRO A 1 78 ? -6.211 -13.141 11.296 1.00 97.19 78 PRO A O 1
ATOM 633 N N . SER A 1 79 ? -6.850 -15.088 12.201 1.00 97.56 79 SER A N 1
ATOM 634 C CA . SER A 1 79 ? -7.931 -14.514 13.014 1.00 97.56 79 SER A CA 1
ATOM 635 C C . SER A 1 79 ? -7.415 -13.431 13.964 1.00 97.56 79 SER A C 1
ATOM 637 O O . SER A 1 79 ? -8.088 -12.432 14.214 1.00 97.56 79 SER A O 1
ATOM 639 N N . ARG A 1 80 ? -6.184 -13.587 14.470 1.00 96.50 80 ARG A N 1
ATOM 640 C CA . ARG A 1 80 ? -5.550 -12.589 15.344 1.00 96.50 80 ARG A CA 1
ATOM 641 C C . ARG A 1 80 ? -5.171 -11.324 14.590 1.00 96.50 80 ARG A C 1
ATOM 643 O O . ARG A 1 80 ? -5.314 -10.235 15.134 1.00 96.50 80 ARG A O 1
ATOM 650 N N . GLN A 1 81 ? -4.718 -11.462 13.349 1.00 97.31 81 GLN A N 1
ATOM 651 C CA . GLN A 1 81 ? -4.359 -10.324 12.511 1.00 97.31 81 GLN A CA 1
ATOM 652 C C . GLN A 1 81 ? -5.606 -9.544 12.076 1.00 97.31 81 GLN A C 1
ATOM 654 O O . GLN A 1 81 ? -5.577 -8.318 12.039 1.00 97.31 81 GLN A O 1
ATOM 659 N N . LEU A 1 82 ? -6.729 -10.236 11.849 1.00 96.56 82 LEU A N 1
ATOM 660 C CA . LEU A 1 82 ? -8.023 -9.598 11.597 1.00 96.56 82 LEU A CA 1
ATOM 661 C C . LEU A 1 82 ? -8.547 -8.827 12.823 1.00 96.56 82 LEU A C 1
ATOM 663 O O . LEU A 1 82 ? -9.041 -7.707 12.688 1.00 96.56 82 LEU A O 1
ATOM 667 N N . ASN A 1 83 ? -8.391 -9.385 14.029 1.00 98.19 83 ASN A N 1
ATOM 668 C CA . ASN A 1 83 ? -8.691 -8.654 15.265 1.00 98.19 83 ASN A CA 1
ATOM 669 C C . ASN A 1 83 ? -7.808 -7.408 15.391 1.00 98.19 83 ASN A C 1
ATOM 671 O O . ASN A 1 83 ? -8.321 -6.329 15.671 1.00 98.19 83 ASN A O 1
ATOM 675 N N . LYS A 1 84 ? -6.507 -7.538 15.096 1.00 97.75 84 LYS A N 1
ATOM 676 C CA . LYS A 1 84 ? -5.573 -6.410 15.107 1.00 97.75 84 LYS A CA 1
ATOM 677 C C . LYS A 1 84 ? -5.990 -5.320 14.118 1.00 97.75 84 LYS A C 1
ATOM 679 O O . LYS A 1 84 ? -6.008 -4.156 14.483 1.00 97.75 84 LYS A O 1
ATOM 684 N N . LEU A 1 85 ? -6.438 -5.686 12.915 1.00 98.12 85 LEU A N 1
ATOM 685 C CA . LEU A 1 85 ? -6.968 -4.723 11.942 1.00 98.12 85 LEU A CA 1
ATOM 686 C C . LEU A 1 85 ? -8.159 -3.935 12.499 1.00 98.12 85 LEU A C 1
ATOM 688 O O . LEU A 1 85 ? -8.272 -2.736 12.264 1.00 98.12 85 LEU A O 1
ATOM 692 N N . THR A 1 86 ? -9.032 -4.601 13.254 1.00 98.31 86 THR A N 1
ATOM 693 C CA . THR A 1 86 ? -10.181 -3.950 13.898 1.00 98.31 86 THR A CA 1
ATOM 694 C C . THR A 1 86 ? -9.735 -2.953 14.973 1.00 98.31 86 THR A C 1
ATOM 696 O O . THR A 1 86 ? -10.339 -1.888 15.094 1.00 98.31 86 THR A O 1
ATOM 699 N N . GLU A 1 87 ? -8.671 -3.262 15.722 1.00 98.31 87 GLU A N 1
ATOM 700 C CA . GLU A 1 87 ? -8.049 -2.323 16.667 1.00 98.31 87 GLU A CA 1
ATOM 701 C C . GLU A 1 87 ? -7.522 -1.079 15.938 1.00 98.31 87 GLU A C 1
ATOM 703 O O . GLU A 1 87 ? -7.907 0.030 16.306 1.00 98.31 87 GLU A O 1
ATOM 708 N N . GLU A 1 88 ? -6.750 -1.254 14.856 1.00 98.44 88 GLU A N 1
ATOM 709 C CA . GLU A 1 88 ? -6.172 -0.127 14.101 1.00 98.44 88 GLU A CA 1
ATOM 710 C C . GLU A 1 88 ? -7.244 0.781 13.480 1.00 98.44 88 GLU A C 1
ATOM 712 O O . GLU A 1 88 ? -7.124 2.007 13.480 1.00 98.44 88 GLU A O 1
ATOM 717 N N . VAL A 1 89 ? -8.349 0.199 13.001 1.00 98.50 89 VAL A N 1
ATOM 718 C CA . VAL A 1 89 ? -9.516 0.966 12.532 1.00 98.50 89 VAL A CA 1
ATOM 719 C C . VAL A 1 89 ? -10.132 1.785 13.672 1.00 98.50 89 VAL A C 1
ATOM 721 O O . VAL A 1 89 ? -10.547 2.929 13.464 1.00 98.50 89 VAL A O 1
ATOM 724 N N . GLY A 1 90 ? -10.193 1.221 14.880 1.00 98.44 90 GLY A N 1
ATOM 725 C CA . GLY A 1 90 ? -10.662 1.921 16.073 1.00 98.44 90 GLY A CA 1
ATOM 726 C C . GLY A 1 90 ? -9.765 3.101 16.451 1.00 98.44 90 GLY A C 1
ATOM 727 O O . GLY A 1 90 ? -10.273 4.190 16.731 1.00 98.44 90 GLY A O 1
ATOM 728 N N . GLU A 1 91 ? -8.445 2.915 16.402 1.00 98.50 91 GLU A N 1
ATOM 729 C CA . GLU A 1 91 ? -7.468 3.977 16.660 1.00 98.50 91 GLU A CA 1
ATOM 730 C C . GLU A 1 91 ? -7.528 5.085 15.604 1.00 98.50 91 GLU A C 1
ATOM 732 O O . GLU A 1 91 ? -7.519 6.269 15.954 1.00 98.50 91 GLU A O 1
ATOM 737 N N . LEU A 1 92 ? -7.705 4.724 14.329 1.00 98.62 92 LEU A N 1
ATOM 738 C CA . LEU A 1 92 ? -7.919 5.684 13.249 1.00 98.62 92 LEU A CA 1
ATOM 739 C C . LEU A 1 92 ? -9.182 6.522 13.492 1.00 98.62 92 LEU A C 1
ATOM 741 O O . LEU A 1 92 ? -9.148 7.753 13.392 1.00 98.62 92 LEU A O 1
ATOM 745 N N . ALA A 1 93 ? -10.295 5.870 13.841 1.00 98.50 93 ALA A N 1
ATOM 746 C CA . ALA A 1 93 ? -11.558 6.545 14.128 1.00 98.50 93 ALA A CA 1
ATOM 747 C C . ALA A 1 93 ? -11.440 7.484 15.340 1.00 98.50 93 ALA A C 1
ATOM 749 O O . ALA A 1 93 ? -11.939 8.613 15.310 1.00 98.50 93 ALA A O 1
ATOM 750 N N . GLU A 1 94 ? -10.758 7.055 16.404 1.00 98.44 94 GLU A N 1
ATOM 751 C CA . GLU A 1 94 ? -10.474 7.905 17.558 1.00 98.44 94 GLU A CA 1
ATOM 752 C C . GLU A 1 94 ? -9.604 9.110 17.169 1.00 98.44 94 GLU A C 1
ATOM 754 O O . GLU A 1 94 ? -9.947 10.249 17.509 1.00 98.44 94 GLU A O 1
ATOM 759 N N . GLY A 1 95 ? -8.502 8.871 16.451 1.00 98.38 95 GLY A N 1
ATOM 760 C CA . GLY A 1 95 ? -7.572 9.898 15.991 1.00 98.38 95 GLY A CA 1
ATOM 761 C C . GLY A 1 95 ? -8.269 10.960 15.143 1.00 98.38 95 GLY A C 1
ATOM 762 O O . GLY A 1 95 ? -8.092 12.159 15.380 1.00 98.38 95 GLY A O 1
ATOM 763 N N . PHE A 1 96 ? -9.140 10.533 14.226 1.00 97.88 96 PHE A N 1
ATOM 764 C CA . PHE A 1 96 ? -9.968 11.421 13.413 1.00 97.88 96 PHE A CA 1
ATOM 765 C C . PHE A 1 96 ? -10.933 12.253 14.266 1.00 97.88 96 PHE A C 1
ATOM 767 O O . PHE A 1 96 ? -10.901 13.486 14.220 1.00 97.88 96 PHE A O 1
ATOM 774 N N . ASN A 1 97 ? -11.733 11.602 15.117 1.00 98.31 97 ASN A N 1
ATOM 775 C CA . ASN A 1 97 ? -12.727 12.273 15.961 1.00 98.31 97 ASN A CA 1
ATOM 776 C C . ASN A 1 97 ? -12.098 13.277 16.939 1.00 98.31 97 ASN A C 1
ATOM 778 O O . ASN A 1 97 ? -12.691 14.313 17.245 1.00 98.31 97 ASN A O 1
ATOM 782 N N . LYS A 1 98 ? -10.881 12.995 17.420 1.00 98.12 98 LYS A N 1
ATOM 783 C CA . LYS A 1 98 ? -10.129 13.860 18.342 1.00 98.12 98 LYS A CA 1
ATOM 784 C C . LYS A 1 98 ? -9.173 14.831 17.638 1.00 98.12 98 LYS A C 1
ATOM 786 O O . LYS A 1 98 ? -8.460 15.552 18.333 1.00 98.12 98 LYS A O 1
ATOM 791 N N . LYS A 1 99 ? -9.168 14.887 16.298 1.00 97.94 99 LYS A N 1
ATOM 792 C CA . LYS A 1 99 ? -8.309 15.767 15.479 1.00 97.94 99 LYS A CA 1
ATOM 793 C C . LYS A 1 99 ? -6.813 15.617 15.796 1.00 97.94 99 LYS A C 1
ATOM 795 O O . LYS A 1 99 ? -6.102 16.610 15.946 1.00 97.94 99 LYS A O 1
ATOM 800 N N . LYS A 1 100 ? -6.340 14.375 15.912 1.00 98.19 100 LYS A N 1
ATOM 801 C CA . LYS A 1 100 ? -4.941 14.027 16.200 1.00 98.19 100 LYS A CA 1
ATOM 802 C C . LYS A 1 100 ? -4.232 13.559 14.919 1.00 98.19 100 LYS A C 1
ATOM 804 O O . LYS A 1 100 ? -4.262 12.365 14.626 1.00 98.19 100 LYS A O 1
ATOM 809 N N . PRO A 1 101 ? -3.602 14.461 14.144 1.00 97.62 101 PRO A N 1
ATOM 810 C CA . PRO A 1 101 ? -3.031 14.119 12.837 1.00 97.62 101 PRO A CA 1
ATOM 811 C C . PRO A 1 101 ? -1.928 13.056 12.912 1.00 97.62 101 PRO A C 1
ATOM 813 O O . PRO A 1 101 ? -1.856 12.206 12.029 1.00 97.62 101 PRO A O 1
ATOM 816 N N . ASP A 1 102 ? -1.120 13.059 13.974 1.00 98.12 102 ASP A N 1
ATOM 817 C CA . ASP A 1 102 ? -0.057 12.064 14.148 1.00 98.12 102 ASP A CA 1
ATOM 818 C C . ASP A 1 102 ? -0.628 10.657 14.367 1.00 98.12 102 ASP A C 1
ATOM 820 O O . ASP A 1 102 ? -0.159 9.716 13.740 1.00 98.12 102 ASP A O 1
ATOM 824 N N . GLN A 1 103 ? -1.696 10.525 15.165 1.00 98.12 103 GLN A N 1
ATOM 825 C CA . GLN A 1 103 ? -2.393 9.247 15.371 1.00 98.12 103 GLN A CA 1
ATOM 826 C C . GLN A 1 103 ? -3.055 8.764 14.075 1.00 98.12 103 GLN A C 1
ATOM 828 O O . GLN A 1 103 ? -2.967 7.594 13.744 1.00 98.12 103 GLN A O 1
ATOM 833 N N . ILE A 1 104 ? -3.666 9.666 13.296 1.00 98.44 104 ILE A N 1
ATOM 834 C CA . ILE A 1 104 ? -4.245 9.310 11.989 1.00 98.44 104 ILE A CA 1
ATOM 835 C C . ILE A 1 104 ? -3.167 8.738 11.062 1.00 98.44 104 ILE A C 1
ATOM 837 O O . ILE A 1 104 ? -3.386 7.721 10.407 1.00 98.44 104 ILE A O 1
ATOM 841 N N . LYS A 1 105 ? -2.003 9.394 11.000 1.00 97.31 105 LYS A N 1
ATOM 842 C CA . LYS A 1 105 ? -0.880 8.948 10.172 1.00 97.31 105 LYS A CA 1
ATOM 843 C C . LYS A 1 105 ? -0.356 7.579 10.616 1.00 97.31 105 LYS A C 1
ATOM 845 O O . LYS A 1 105 ? -0.074 6.753 9.752 1.00 97.31 105 LYS A O 1
ATOM 850 N N . ASP A 1 106 ? -0.233 7.368 11.922 1.00 97.56 106 ASP A N 1
ATOM 851 C CA . ASP A 1 106 ? 0.228 6.115 12.527 1.00 97.56 106 ASP A CA 1
ATOM 852 C C . ASP A 1 106 ? -0.740 4.966 12.219 1.00 97.56 106 ASP A C 1
ATOM 854 O O . ASP A 1 106 ? -0.365 4.014 11.540 1.00 97.56 106 ASP A O 1
ATOM 858 N N . SER A 1 107 ? -2.027 5.131 12.547 1.00 98.19 107 SER A N 1
ATOM 859 C CA . SER A 1 107 ? -3.044 4.096 12.333 1.00 98.19 107 SER A CA 1
ATOM 860 C C . SER A 1 107 ? -3.228 3.737 10.852 1.00 98.19 107 SER A C 1
ATOM 862 O O . SER A 1 107 ? -3.443 2.573 10.525 1.00 98.19 107 SER A O 1
ATOM 864 N N . LEU A 1 108 ? -3.097 4.692 9.917 1.00 97.38 108 LEU A N 1
ATOM 865 C CA . LEU A 1 108 ? -3.092 4.378 8.477 1.00 97.38 108 LEU A CA 1
ATOM 866 C C . LEU A 1 108 ? -1.906 3.482 8.084 1.00 97.38 108 LEU A C 1
ATOM 868 O O . LEU A 1 108 ? -2.062 2.565 7.273 1.00 97.38 108 LEU A O 1
ATOM 872 N N . GLY A 1 109 ? -0.726 3.748 8.649 1.00 96.38 109 GLY A N 1
ATOM 873 C CA . GLY A 1 109 ? 0.467 2.929 8.450 1.00 96.38 109 GLY A CA 1
ATOM 874 C C . GLY A 1 109 ? 0.315 1.534 9.055 1.00 96.38 109 GLY A C 1
ATOM 875 O O . GLY A 1 109 ? 0.584 0.541 8.377 1.00 96.38 109 GLY A O 1
ATOM 876 N N . ASP A 1 110 ? -0.187 1.448 10.284 1.00 98.06 110 ASP A N 1
ATOM 877 C CA . ASP A 1 110 ? -0.386 0.179 10.985 1.00 98.06 110 ASP A CA 1
ATOM 878 C C . ASP A 1 110 ? -1.438 -0.693 10.303 1.00 98.06 110 ASP A C 1
ATOM 880 O O . ASP A 1 110 ? -1.212 -1.891 10.117 1.00 98.06 110 ASP A O 1
ATOM 884 N N . MET A 1 111 ? -2.524 -0.104 9.791 1.00 97.81 111 MET A N 1
ATOM 885 C CA . MET A 1 111 ? -3.472 -0.827 8.940 1.00 97.81 111 MET A CA 1
ATOM 886 C C . MET A 1 111 ? -2.777 -1.449 7.721 1.00 97.81 111 MET A C 1
ATOM 888 O O . MET A 1 111 ? -3.029 -2.611 7.402 1.00 97.81 111 MET A O 1
ATOM 892 N N . TYR A 1 112 ? -1.877 -0.722 7.048 1.00 96.94 112 TYR A N 1
ATOM 893 C CA . TYR A 1 112 ? -1.133 -1.258 5.904 1.00 96.94 112 TYR A CA 1
ATOM 894 C C . TYR A 1 112 ? -0.201 -2.415 6.295 1.00 96.94 112 TYR A C 1
ATOM 896 O O . TYR A 1 112 ? -0.173 -3.448 5.616 1.00 96.94 112 TYR A O 1
ATOM 904 N N . VAL A 1 113 ? 0.522 -2.284 7.412 1.00 97.25 113 VAL A N 1
ATOM 905 C CA . VAL A 1 113 ? 1.365 -3.354 7.973 1.00 97.25 113 VAL A CA 1
ATOM 906 C C . VAL A 1 113 ? 0.521 -4.592 8.273 1.00 97.25 113 VAL A C 1
ATOM 908 O O . VAL A 1 113 ? 0.864 -5.701 7.856 1.00 97.25 113 VAL A O 1
ATOM 911 N N . VAL A 1 114 ? -0.613 -4.405 8.946 1.00 97.94 114 VAL A N 1
ATOM 912 C CA . VAL A 1 114 ? -1.521 -5.481 9.338 1.00 97.94 114 VAL A CA 1
ATOM 913 C C . VAL A 1 114 ? -2.111 -6.188 8.119 1.00 97.94 114 VAL A C 1
ATOM 915 O O . VAL A 1 114 ? -2.096 -7.417 8.084 1.00 97.94 114 VAL A O 1
ATOM 918 N N . MET A 1 115 ? -2.575 -5.445 7.109 1.00 98.00 115 MET A N 1
ATOM 919 C CA . MET A 1 115 ? -3.113 -6.011 5.864 1.00 98.00 115 MET A CA 1
ATOM 920 C C . MET A 1 115 ? -2.055 -6.787 5.077 1.00 98.00 115 MET A C 1
ATOM 922 O O . MET A 1 115 ? -2.349 -7.864 4.561 1.00 98.00 115 MET A O 1
ATOM 926 N N . THR A 1 116 ? -0.819 -6.282 5.029 1.00 97.88 116 THR A N 1
ATOM 927 C CA . THR A 1 116 ? 0.305 -6.975 4.381 1.00 97.88 116 THR A CA 1
ATOM 928 C C . THR A 1 116 ? 0.541 -8.340 5.025 1.00 97.88 116 THR A C 1
ATOM 930 O O . THR A 1 116 ? 0.626 -9.353 4.337 1.00 97.88 116 THR A O 1
ATOM 933 N N . ILE A 1 117 ? 0.604 -8.386 6.356 1.00 98.25 117 ILE A N 1
ATOM 934 C CA . ILE A 1 117 ? 0.851 -9.623 7.109 1.00 98.25 117 ILE A CA 1
ATOM 935 C C . ILE A 1 117 ? -0.343 -10.575 7.007 1.00 98.25 117 ILE A C 1
ATOM 937 O O . ILE A 1 117 ? -0.157 -11.780 6.854 1.00 98.25 117 ILE A O 1
ATOM 941 N N . PHE A 1 118 ? -1.564 -10.044 7.042 1.00 98.38 118 PHE A N 1
ATOM 942 C CA . PHE A 1 118 ? -2.777 -10.837 6.870 1.00 98.38 118 PHE A CA 1
ATOM 943 C C . PHE A 1 118 ? -2.826 -11.510 5.492 1.00 98.38 118 PHE A C 1
ATOM 945 O O . PHE A 1 118 ? -3.128 -12.697 5.406 1.00 98.38 118 PHE A O 1
ATOM 952 N N . ALA A 1 119 ? -2.451 -10.794 4.425 1.00 98.12 119 ALA A N 1
ATOM 953 C CA . ALA A 1 119 ? -2.326 -11.375 3.090 1.00 98.12 119 ALA A CA 1
ATOM 954 C C . ALA A 1 119 ? -1.318 -12.538 3.078 1.00 98.12 119 ALA A C 1
ATOM 956 O O . ALA A 1 119 ? -1.652 -13.619 2.596 1.00 98.12 119 ALA A O 1
ATOM 957 N N . MET A 1 120 ? -0.144 -12.368 3.703 1.00 98.12 120 MET A N 1
ATOM 958 C CA . MET A 1 120 ? 0.856 -13.441 3.818 1.00 98.12 120 MET A CA 1
ATOM 959 C C . MET A 1 120 ? 0.299 -14.688 4.518 1.00 98.12 120 MET A C 1
ATOM 961 O O . MET A 1 120 ? 0.494 -15.798 4.027 1.00 98.12 120 MET A O 1
ATOM 965 N N . GLN A 1 121 ? -0.431 -14.513 5.624 1.00 98.31 121 GLN A N 1
ATOM 966 C CA . GLN A 1 121 ? -1.034 -15.614 6.389 1.00 98.31 121 GLN A CA 1
ATOM 967 C C . GLN A 1 121 ? -2.114 -16.376 5.602 1.00 98.31 121 GLN A C 1
ATOM 969 O O . GLN A 1 121 ? -2.373 -17.546 5.879 1.00 98.31 121 GLN A O 1
ATOM 974 N N . LEU A 1 122 ? -2.731 -15.728 4.609 1.00 97.88 122 LEU A N 1
ATOM 975 C CA . LEU A 1 122 ? -3.687 -16.339 3.683 1.00 97.88 122 LEU A CA 1
ATOM 976 C C . LEU A 1 122 ? 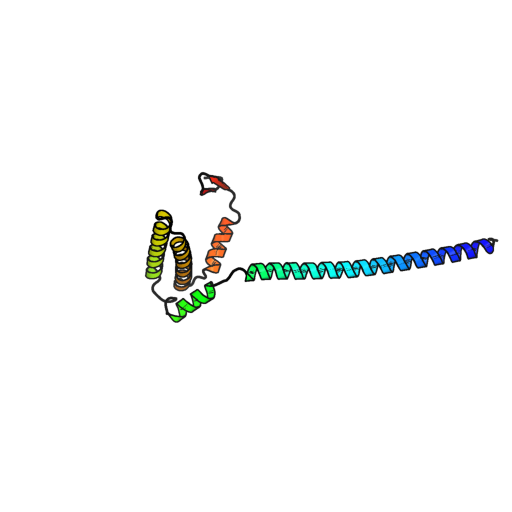-3.029 -16.904 2.412 1.00 97.88 122 LEU A C 1
ATOM 978 O O . LEU A 1 122 ? -3.728 -17.465 1.569 1.00 97.88 122 LEU A O 1
ATOM 982 N N . GLY A 1 123 ? -1.709 -16.767 2.257 1.00 97.38 123 GLY A N 1
ATOM 983 C CA . GLY A 1 123 ? -0.992 -17.165 1.043 1.00 97.38 123 GLY A CA 1
ATOM 984 C C . GLY A 1 123 ? -1.254 -16.249 -0.157 1.00 97.38 123 GLY A C 1
ATOM 985 O O . GLY A 1 123 ? -1.166 -16.701 -1.296 1.00 97.38 123 GLY A O 1
ATOM 986 N N . LEU A 1 124 ? -1.599 -14.984 0.092 1.00 97.50 124 LEU A N 1
ATOM 987 C CA . LEU A 1 124 ? -1.851 -13.955 -0.917 1.00 97.50 124 LEU A CA 1
ATOM 988 C C . LEU A 1 124 ? -0.687 -12.961 -0.989 1.00 97.50 124 LEU A C 1
ATOM 990 O O . LEU A 1 124 ? 0.023 -12.748 -0.002 1.00 97.50 124 LEU A O 1
ATOM 994 N N . ASP A 1 125 ? -0.549 -12.296 -2.137 1.00 93.44 125 ASP A N 1
ATOM 995 C CA . ASP A 1 125 ? 0.323 -11.132 -2.281 1.00 93.44 125 ASP A CA 1
ATOM 996 C C . ASP A 1 125 ? -0.495 -9.833 -2.193 1.00 93.44 125 ASP A C 1
ATOM 998 O O . ASP A 1 125 ? -1.507 -9.673 -2.879 1.00 93.44 125 ASP A O 1
ATOM 1002 N N . ILE A 1 126 ? -0.094 -8.903 -1.320 1.00 95.62 126 ILE A N 1
ATOM 1003 C CA . ILE A 1 126 ? -0.863 -7.670 -1.091 1.00 95.62 126 ILE A CA 1
ATOM 1004 C C . ILE A 1 126 ? -0.791 -6.742 -2.312 1.00 95.62 126 ILE A C 1
ATOM 1006 O O . ILE A 1 126 ? -1.771 -6.074 -2.633 1.00 95.62 126 ILE A O 1
ATOM 1010 N N . GLU A 1 127 ? 0.327 -6.749 -3.035 1.00 93.81 127 GLU A N 1
ATOM 1011 C CA . GLU A 1 127 ? 0.521 -6.019 -4.286 1.00 93.81 127 GLU A CA 1
ATOM 1012 C C . GLU A 1 127 ? -0.430 -6.518 -5.393 1.00 93.81 127 GLU A C 1
ATOM 1014 O O . GLU A 1 127 ? -1.022 -5.703 -6.109 1.00 93.81 127 GLU A O 1
ATOM 1019 N N . ASP A 1 128 ? -0.659 -7.832 -5.483 1.00 94.06 128 ASP A N 1
ATOM 1020 C CA . ASP A 1 128 ? -1.638 -8.419 -6.408 1.00 94.06 128 ASP A CA 1
AT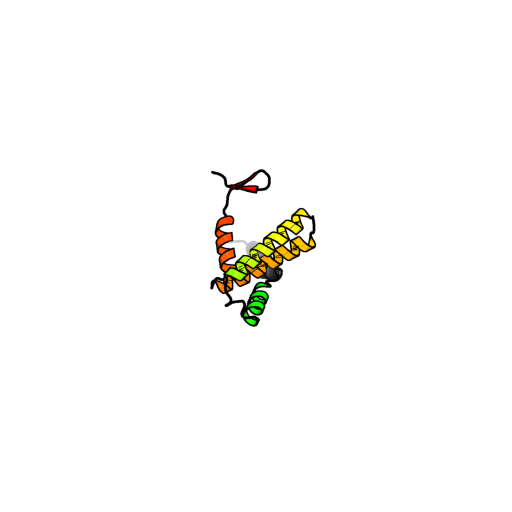OM 1021 C C . ASP A 1 128 ? -3.068 -8.036 -6.008 1.00 94.06 128 ASP A C 1
ATOM 1023 O O . ASP A 1 128 ? -3.860 -7.611 -6.850 1.00 94.06 128 ASP A O 1
ATOM 1027 N N . CYS A 1 129 ? -3.396 -8.108 -4.713 1.00 95.88 129 CYS A N 1
ATOM 1028 C CA . CYS A 1 129 ? -4.697 -7.680 -4.190 1.00 95.88 129 CYS A CA 1
ATOM 1029 C C . CYS A 1 129 ? -4.999 -6.207 -4.520 1.00 95.88 129 CYS A C 1
ATOM 1031 O O . CYS A 1 129 ? -6.114 -5.879 -4.931 1.00 95.88 129 CYS A O 1
ATOM 1033 N N . ILE A 1 130 ? -4.010 -5.320 -4.364 1.00 93.50 130 ILE A N 1
ATOM 1034 C CA . ILE A 1 130 ? -4.135 -3.894 -4.700 1.00 93.50 130 ILE A CA 1
ATOM 1035 C C . ILE A 1 130 ? -4.305 -3.713 -6.208 1.00 93.50 130 ILE A C 1
ATOM 1037 O O . ILE A 1 130 ? -5.144 -2.919 -6.627 1.00 93.50 130 ILE A O 1
ATOM 1041 N N . SER A 1 131 ? -3.558 -4.465 -7.018 1.00 91.94 131 SER A N 1
ATOM 1042 C CA . SER A 1 131 ? -3.670 -4.417 -8.478 1.00 91.94 131 SER A CA 1
ATOM 1043 C C . SER A 1 131 ? -5.073 -4.822 -8.937 1.00 91.94 131 SER A C 1
ATOM 1045 O O . SER A 1 131 ? -5.705 -4.088 -9.691 1.00 91.94 131 SER A O 1
ATOM 1047 N N . VAL A 1 132 ? -5.622 -5.919 -8.402 1.00 93.12 132 VAL A N 1
ATOM 1048 C CA . VAL A 1 132 ? -7.008 -6.347 -8.670 1.00 93.12 132 VAL A CA 1
ATOM 1049 C C . VAL A 1 132 ? -8.017 -5.272 -8.255 1.00 93.12 132 VAL A C 1
ATOM 1051 O O . VAL A 1 132 ? -8.947 -4.979 -9.006 1.00 93.12 132 VAL A O 1
ATOM 1054 N N . ALA A 1 133 ? -7.841 -4.649 -7.086 1.00 91.19 133 ALA A N 1
ATOM 1055 C CA . ALA A 1 133 ? -8.715 -3.566 -6.639 1.00 91.19 133 ALA A CA 1
ATOM 1056 C C . ALA A 1 133 ? -8.616 -2.322 -7.544 1.00 91.19 133 ALA A C 1
ATOM 1058 O O . ALA A 1 133 ? -9.641 -1.709 -7.850 1.00 91.19 133 ALA A O 1
ATOM 1059 N N . TYR A 1 134 ? -7.409 -1.969 -7.999 1.00 90.88 134 TYR A N 1
ATOM 1060 C CA . TYR A 1 134 ? -7.166 -0.842 -8.897 1.00 90.88 134 TYR A CA 1
ATOM 1061 C C . TYR A 1 134 ? -7.840 -1.038 -10.257 1.00 90.88 134 TYR A C 1
ATOM 1063 O O . TYR A 1 134 ? -8.548 -0.147 -10.723 1.00 90.88 134 TYR A O 1
ATOM 1071 N N . GLU A 1 135 ? -7.700 -2.225 -10.850 1.00 90.75 135 GLU A N 1
ATOM 1072 C CA . GLU A 1 135 ? -8.335 -2.584 -12.123 1.00 90.75 135 GLU A CA 1
ATOM 1073 C C . GLU A 1 135 ? -9.864 -2.416 -12.090 1.00 90.75 135 GLU A C 1
ATOM 1075 O O . GLU A 1 135 ? -10.478 -2.100 -13.103 1.00 90.75 135 GLU A O 1
ATOM 1080 N N . VAL A 1 136 ? -10.482 -2.556 -10.914 1.00 87.88 136 VAL A N 1
ATOM 1081 C CA . VAL A 1 136 ? -11.923 -2.345 -10.713 1.00 87.88 136 VAL A CA 1
ATOM 1082 C C . VAL A 1 136 ? -12.300 -0.863 -10.566 1.00 87.88 136 VAL A C 1
ATOM 1084 O O . VAL A 1 136 ? -13.447 -0.499 -10.843 1.00 87.88 136 VAL A O 1
ATOM 1087 N N . ILE A 1 137 ? -11.400 -0.004 -10.074 1.00 88.06 137 ILE A N 1
ATOM 1088 C CA . ILE A 1 137 ? -11.697 1.421 -9.831 1.00 88.06 137 ILE A CA 1
ATOM 1089 C C . ILE A 1 137 ? -11.215 2.352 -10.945 1.00 88.06 137 ILE A C 1
ATOM 1091 O O . ILE A 1 137 ? -11.775 3.436 -11.079 1.00 88.06 137 ILE A O 1
ATOM 1095 N N . LYS A 1 138 ? -10.215 1.950 -11.737 1.00 86.31 138 LYS A N 1
ATOM 1096 C CA . LYS A 1 138 ? -9.550 2.821 -12.719 1.00 86.31 138 LYS A CA 1
ATOM 1097 C C . LYS A 1 138 ? -10.474 3.331 -13.829 1.00 86.31 138 LYS A C 1
ATOM 1099 O O . LYS A 1 138 ? -10.308 4.461 -14.270 1.00 86.31 138 LYS A O 1
ATOM 1104 N N . ASP A 1 139 ? -11.464 2.528 -14.213 1.00 85.06 139 ASP A N 1
ATOM 1105 C CA . ASP A 1 139 ? -12.410 2.837 -15.292 1.00 85.06 139 ASP A CA 1
ATOM 1106 C C . ASP A 1 139 ? -13.798 3.225 -14.746 1.00 85.06 139 ASP A C 1
ATOM 1108 O O . ASP A 1 139 ? -14.791 3.212 -15.474 1.00 85.06 139 ASP A O 1
ATOM 1112 N N . ARG A 1 140 ? -13.920 3.523 -13.441 1.00 84.75 140 ARG A N 1
ATOM 1113 C CA . ARG A 1 140 ? -15.211 3.920 -12.862 1.00 84.75 140 ARG A CA 1
ATOM 1114 C C . ARG A 1 140 ? -15.598 5.319 -13.328 1.00 84.75 140 ARG A C 1
ATOM 1116 O O . ARG A 1 140 ? -14.972 6.304 -12.950 1.00 84.75 140 ARG A O 1
ATOM 1123 N N . GLU A 1 141 ? -16.704 5.394 -14.055 1.00 79.88 141 GLU A N 1
ATOM 1124 C CA . GLU A 1 141 ? -17.407 6.642 -14.340 1.00 79.88 141 GLU A CA 1
ATOM 1125 C C . GLU A 1 141 ? -18.386 6.971 -13.198 1.00 79.88 141 GLU A C 1
ATOM 1127 O O . GLU A 1 141 ? -19.121 6.109 -12.701 1.00 79.88 141 GLU A O 1
ATOM 1132 N N . GLY A 1 142 ? -18.378 8.222 -12.742 1.00 81.50 142 GLY A N 1
ATOM 1133 C CA . GLY A 1 142 ? -19.169 8.673 -11.602 1.00 81.50 142 GLY A CA 1
ATOM 1134 C C . GLY A 1 142 ? -18.913 10.137 -11.266 1.00 81.50 142 GLY A C 1
ATOM 1135 O O . GLY A 1 142 ? -18.048 10.783 -11.860 1.00 81.50 142 GLY A O 1
ATOM 1136 N N . GLU A 1 143 ? -19.672 10.658 -10.311 1.00 81.81 143 GLU A N 1
ATOM 1137 C CA . GLU A 1 143 ? -19.567 12.041 -9.853 1.00 81.81 143 GLU A CA 1
ATOM 1138 C C . GLU A 1 143 ? -19.463 12.118 -8.329 1.00 81.81 143 GLU A C 1
ATOM 1140 O O . GLU A 1 143 ? -19.866 11.215 -7.596 1.00 81.81 143 GLU A O 1
ATOM 1145 N N . MET A 1 144 ? -18.883 13.208 -7.833 1.00 84.19 144 MET A N 1
ATOM 1146 C CA . MET A 1 144 ? -18.817 13.465 -6.399 1.00 84.19 144 MET A CA 1
ATOM 1147 C C . MET A 1 144 ? -20.170 13.999 -5.922 1.00 84.19 144 MET A C 1
ATOM 1149 O O . MET A 1 144 ? -20.548 15.111 -6.284 1.00 84.19 144 MET A O 1
ATOM 1153 N N . VAL A 1 145 ? -20.862 13.244 -5.069 1.00 79.69 145 VAL A N 1
ATOM 1154 C CA . VAL A 1 145 ? -22.121 13.649 -4.425 1.00 79.69 145 VAL A CA 1
ATOM 1155 C C . VAL A 1 145 ? -21.912 13.616 -2.914 1.00 79.69 145 VAL A C 1
ATOM 1157 O O . VAL A 1 145 ? -21.513 12.594 -2.360 1.00 79.69 145 VAL A O 1
ATOM 1160 N N . ASP A 1 146 ? -22.107 14.754 -2.244 1.00 79.44 146 ASP A N 1
ATOM 1161 C CA . ASP A 1 146 ? -21.962 14.908 -0.784 1.00 79.44 146 ASP A CA 1
ATOM 1162 C C . ASP A 1 146 ? -20.639 14.370 -0.195 1.00 79.44 146 ASP A C 1
ATOM 1164 O O . ASP A 1 146 ? -20.577 13.871 0.928 1.00 79.44 146 ASP A O 1
ATOM 1168 N N . GLY A 1 147 ? -19.543 14.491 -0.952 1.00 78.19 147 GLY A N 1
ATOM 1169 C CA . GLY A 1 147 ? -18.208 14.061 -0.522 1.00 78.19 147 GLY A CA 1
ATOM 1170 C C . GLY A 1 147 ? -17.919 12.568 -0.709 1.00 78.19 147 GLY A C 1
ATOM 1171 O O . GLY A 1 147 ? -16.819 12.128 -0.380 1.00 78.19 147 GLY A O 1
ATOM 1172 N N . ALA A 1 148 ? -18.853 11.806 -1.281 1.00 74.19 148 ALA A N 1
ATOM 1173 C CA . ALA A 1 148 ? -18.649 10.430 -1.714 1.00 74.19 148 ALA A CA 1
ATOM 1174 C C . ALA A 1 148 ? -18.655 10.338 -3.248 1.00 74.19 148 ALA A C 1
ATOM 1176 O O . ALA A 1 148 ? -19.336 11.101 -3.929 1.00 74.19 148 ALA A O 1
ATOM 1177 N N . PHE A 1 149 ? -17.894 9.395 -3.803 1.00 76.62 149 PHE A N 1
ATOM 1178 C CA . PHE A 1 149 ? -17.937 9.111 -5.237 1.00 76.62 149 PHE A CA 1
ATOM 1179 C C . PHE A 1 149 ? -19.153 8.225 -5.540 1.00 76.62 149 PHE A C 1
ATOM 1181 O O . PHE A 1 149 ? -19.161 7.040 -5.196 1.00 76.62 149 PHE A O 1
ATOM 1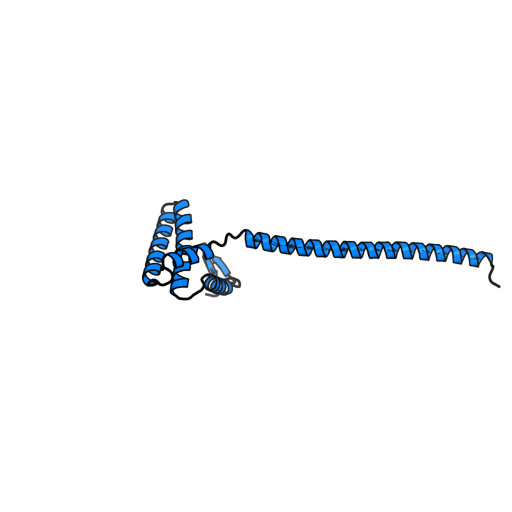188 N N . GLY A 1 150 ? -20.188 8.812 -6.144 1.00 72.88 150 GLY A N 1
ATOM 1189 C CA . GLY A 1 150 ? -21.391 8.123 -6.601 1.00 72.88 150 GLY A CA 1
ATOM 1190 C C . GLY A 1 150 ? -21.182 7.555 -8.002 1.00 72.88 150 GLY A C 1
ATOM 1191 O O . GLY A 1 150 ? -20.802 8.274 -8.925 1.00 72.88 150 GLY A O 1
ATOM 1192 N N . LYS A 1 151 ? -21.419 6.252 -8.172 1.00 70.75 151 LYS A N 1
ATOM 1193 C CA . LYS A 1 151 ? -21.392 5.605 -9.488 1.00 70.75 151 LYS A CA 1
ATOM 1194 C C . LYS A 1 151 ? -22.614 6.060 -10.292 1.00 70.75 151 LYS A C 1
ATOM 1196 O O . LYS A 1 151 ? -23.716 6.084 -9.752 1.00 70.75 151 LYS A O 1
ATOM 1201 N N . MET A 1 152 ? -22.452 6.380 -11.576 1.00 55.75 152 MET A N 1
ATOM 1202 C CA . MET A 1 152 ? -23.619 6.625 -12.431 1.00 55.75 152 MET A CA 1
ATOM 1203 C C . MET A 1 152 ? -24.396 5.314 -12.645 1.00 55.75 152 MET A C 1
ATOM 1205 O O . MET A 1 152 ? -23.845 4.354 -13.186 1.00 55.75 152 MET A O 1
ATOM 1209 N N . GLY A 1 153 ? -25.673 5.283 -12.245 1.00 58.69 153 GLY A N 1
ATOM 1210 C CA . GLY A 1 153 ? -26.622 4.224 -12.616 1.00 58.69 153 GLY A CA 1
ATOM 1211 C C . GLY A 1 153 ? -27.159 3.314 -11.504 1.00 58.69 153 GLY A C 1
ATOM 1212 O O . GLY A 1 153 ? -27.773 2.309 -11.857 1.00 58.69 153 GLY A O 1
ATOM 1213 N N . ASP A 1 154 ? -26.967 3.651 -10.224 1.00 46.53 154 ASP A N 1
ATOM 1214 C CA . ASP A 1 154 ? -27.717 3.046 -9.105 1.00 46.53 154 ASP A CA 1
ATOM 1215 C C . ASP A 1 154 ? -28.853 3.969 -8.626 1.00 46.53 154 ASP A C 1
ATOM 1217 O O . ASP A 1 154 ? -28.627 5.201 -8.554 1.00 46.53 154 ASP A O 1
#

InterPro domains:
  IPR004518 NTP pyrophosphohydrolase MazG-like domain [PF03819] (81-140)